Protein AF-A0A3A0UZ86-F1 (afdb_monomer_lite)

pLDDT: mean 91.05, std 7.11, range [58.53, 97.31]

Radius of gyration: 12.79 Å; chains: 1; bounding box: 28×30×34 Å

Secondary structure (DSSP, 8-state):
--TT---GGGS-TT--EEEEEEEEEEEEETTEEEEEEEEEEESSEEEEEEEETTEEEEEEEEGGGEEEEEE-SS-EEEEETTEEEEEES--

Structure (mmCIF, N/CA/C/O backbone):
data_AF-A0A3A0UZ86-F1
#
_entry.id   AF-A0A3A0UZ86-F1
#
loop_
_atom_site.group_PDB
_atom_site.id
_atom_site.type_symbol
_atom_site.label_atom_id
_atom_site.label_alt_id
_atom_site.label_comp_id
_atom_site.label_asym_id
_atom_site.label_entity_id
_atom_site.label_seq_id
_atom_site.pdbx_PDB_ins_code
_atom_site.Cartn_x
_atom_site.Cartn_y
_atom_site.Cartn_z
_atom_site.occupancy
_atom_site.B_iso_or_equiv
_atom_site.auth_seq_id
_atom_site.auth_comp_id
_atom_site.auth_asym_id
_atom_site.auth_atom_id
_atom_site.pdbx_PDB_model_num
ATOM 1 N N . MET A 1 1 ? -0.699 15.759 -3.894 1.00 58.53 1 MET A N 1
ATOM 2 C CA . MET A 1 1 ? -0.278 14.639 -4.769 1.00 58.53 1 MET A CA 1
ATOM 3 C C . MET A 1 1 ? -1.419 13.628 -4.774 1.00 58.53 1 MET A C 1
ATOM 5 O O . MET A 1 1 ? -2.155 13.612 -3.799 1.00 58.53 1 MET A O 1
ATOM 9 N N 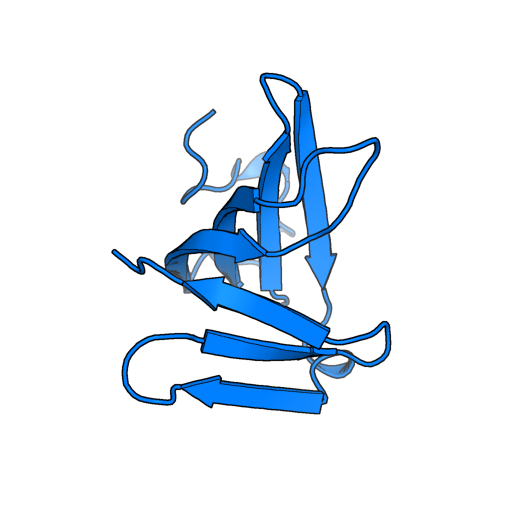. ILE A 1 2 ? -1.640 12.861 -5.844 1.00 81.88 2 ILE A N 1
ATOM 10 C CA . ILE A 1 2 ? -2.698 11.835 -5.843 1.00 81.88 2 ILE A CA 1
ATOM 11 C C . ILE 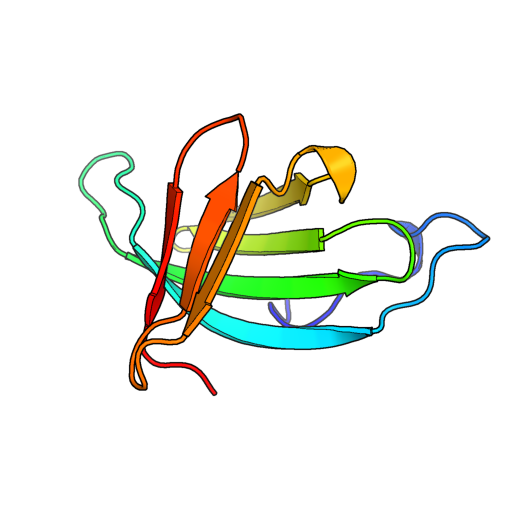A 1 2 ? -2.132 10.600 -5.130 1.00 81.88 2 ILE A C 1
ATOM 13 O O . ILE A 1 2 ? -1.145 10.042 -5.608 1.00 81.88 2 ILE A O 1
ATOM 17 N N . LEU A 1 3 ? -2.705 10.225 -3.980 1.00 87.00 3 LEU A N 1
ATOM 18 C CA . LEU A 1 3 ? -2.177 9.159 -3.114 1.00 87.00 3 LEU A CA 1
ATOM 19 C C . LEU A 1 3 ? -2.089 7.812 -3.829 1.00 87.00 3 LEU A C 1
ATOM 21 O O . LEU A 1 3 ? -1.128 7.075 -3.632 1.00 87.00 3 LEU A O 1
ATOM 25 N N . ASP A 1 4 ? -3.056 7.519 -4.695 1.00 85.94 4 ASP A N 1
ATOM 26 C CA . ASP A 1 4 ? -3.169 6.244 -5.398 1.00 85.94 4 ASP A CA 1
ATOM 27 C C . ASP A 1 4 ? -2.218 6.090 -6.602 1.00 85.94 4 ASP A C 1
ATOM 29 O O . ASP A 1 4 ? -2.293 5.108 -7.357 1.00 85.94 4 ASP A O 1
ATOM 33 N N . ASN A 1 5 ? -1.328 7.064 -6.805 1.00 87.06 5 ASN A N 1
ATOM 34 C CA . ASN A 1 5 ? -0.438 7.134 -7.944 1.00 87.06 5 ASN A CA 1
ATOM 35 C C . ASN A 1 5 ? 1.026 7.289 -7.536 1.00 87.06 5 ASN A C 1
ATOM 37 O O . ASN A 1 5 ? 1.359 7.652 -6.413 1.00 87.06 5 ASN A O 1
ATOM 41 N N . VAL A 1 6 ? 1.914 6.991 -8.479 1.00 87.25 6 VAL A N 1
ATOM 42 C CA . VAL A 1 6 ? 3.361 7.092 -8.295 1.00 87.25 6 VAL A CA 1
ATOM 43 C C . VAL A 1 6 ? 3.940 7.916 -9.432 1.00 87.25 6 VAL A C 1
ATOM 45 O O . VAL A 1 6 ? 3.511 7.796 -10.582 1.00 87.25 6 VAL A O 1
ATOM 48 N N . ASN A 1 7 ? 4.895 8.782 -9.113 1.00 86.75 7 ASN A N 1
ATOM 49 C CA . ASN A 1 7 ? 5.647 9.499 -10.128 1.00 86.75 7 ASN A CA 1
ATOM 50 C C . ASN A 1 7 ? 6.499 8.484 -10.912 1.00 86.75 7 ASN A C 1
ATOM 52 O O . ASN A 1 7 ? 7.299 7.778 -10.298 1.00 86.75 7 ASN A O 1
ATOM 56 N N . PRO A 1 8 ? 6.378 8.398 -12.249 1.00 86.38 8 PRO A N 1
ATOM 57 C CA . PRO A 1 8 ? 7.146 7.437 -13.039 1.00 86.38 8 PRO A CA 1
ATOM 58 C C . PRO A 1 8 ? 8.665 7.564 -12.878 1.00 86.38 8 PRO A C 1
ATOM 60 O O . PRO A 1 8 ? 9.373 6.587 -13.082 1.00 86.38 8 PRO A O 1
ATOM 63 N N . ASN A 1 9 ? 9.166 8.742 -12.494 1.00 89.69 9 ASN A N 1
ATOM 64 C CA . ASN A 1 9 ? 10.593 8.958 -12.244 1.00 89.69 9 ASN A CA 1
ATOM 65 C C . ASN A 1 9 ? 11.093 8.320 -10.935 1.00 89.69 9 ASN A C 1
ATOM 67 O O . ASN A 1 9 ? 12.300 8.167 -10.771 1.00 89.69 9 ASN A O 1
ATOM 71 N N . ASP A 1 10 ? 10.186 7.948 -10.025 1.00 88.25 10 ASP A N 1
ATOM 72 C CA . ASP A 1 10 ? 10.517 7.278 -8.760 1.00 88.25 10 ASP A CA 1
ATOM 73 C C . ASP A 1 10 ? 10.548 5.742 -8.913 1.00 88.25 10 ASP A C 1
ATOM 75 O O . ASP A 1 10 ? 10.934 5.018 -7.986 1.00 88.25 10 ASP A O 1
ATOM 79 N N . LEU A 1 11 ? 10.139 5.242 -10.087 1.00 92.62 11 LEU A N 1
ATOM 80 C CA . LEU A 1 11 ? 10.155 3.829 -10.445 1.00 92.62 11 LEU A CA 1
ATOM 81 C C . LEU A 1 11 ? 11.505 3.432 -11.044 1.00 92.62 11 LEU A C 1
ATOM 83 O O . LEU A 1 11 ? 12.126 4.191 -11.793 1.00 92.62 11 LEU A O 1
ATOM 87 N N . PHE A 1 12 ? 11.945 2.206 -10.767 1.00 92.94 12 PHE A N 1
ATOM 88 C CA . PHE A 1 12 ? 13.070 1.638 -11.507 1.00 92.94 12 PHE A CA 1
ATOM 89 C C . PHE A 1 12 ? 12.717 1.474 -12.997 1.00 92.94 12 PHE A C 1
ATOM 91 O O . PHE A 1 12 ? 11.546 1.315 -13.340 1.00 92.94 12 PHE A O 1
ATOM 98 N N . PRO A 1 13 ? 13.702 1.442 -13.917 1.00 94.62 13 PRO A N 1
ATOM 99 C CA . PRO A 1 13 ? 13.425 1.307 -15.352 1.00 94.62 13 PRO A CA 1
ATOM 100 C C . PRO A 1 13 ? 12.615 0.057 -15.739 1.00 94.62 13 PRO A C 1
ATOM 102 O O . PRO A 1 13 ? 11.953 0.036 -16.776 1.00 94.62 13 PRO A O 1
ATOM 105 N N . THR A 1 14 ? 12.690 -0.997 -14.924 1.00 95.44 14 THR A N 1
ATOM 106 C CA . THR A 1 14 ? 11.959 -2.265 -15.077 1.00 95.44 14 THR A CA 1
ATOM 107 C C . THR A 1 14 ? 10.655 -2.320 -14.283 1.00 95.44 14 THR A C 1
ATOM 109 O O . THR A 1 14 ? 9.865 -3.253 -14.470 1.00 95.44 14 THR A O 1
ATOM 112 N N . GLU A 1 15 ? 10.411 -1.327 -13.431 1.00 97.31 15 GLU A N 1
ATOM 113 C CA . GLU A 1 15 ? 9.296 -1.296 -12.501 1.00 97.31 15 GLU A CA 1
ATOM 114 C C . GLU A 1 15 ? 8.044 -0.712 -13.173 1.00 97.31 15 GLU A C 1
ATOM 116 O O . GLU A 1 15 ? 8.070 0.288 -13.891 1.00 97.31 15 GLU A O 1
ATOM 121 N N . LYS A 1 16 ? 6.910 -1.369 -12.953 1.00 95.44 16 LYS A N 1
ATOM 122 C CA . LYS A 1 16 ? 5.600 -1.060 -13.515 1.00 95.44 16 LYS A CA 1
ATOM 123 C C . LYS A 1 16 ? 4.584 -1.019 -12.389 1.00 95.44 16 LYS A C 1
ATOM 125 O O . LYS A 1 16 ? 4.476 -1.963 -11.606 1.00 95.44 16 LYS A O 1
ATOM 130 N N . LYS A 1 17 ? 3.806 0.062 -12.351 1.00 95.06 17 LYS A N 1
ATOM 131 C CA . LYS A 1 17 ? 2.675 0.213 -11.435 1.00 95.06 17 LYS A CA 1
ATOM 132 C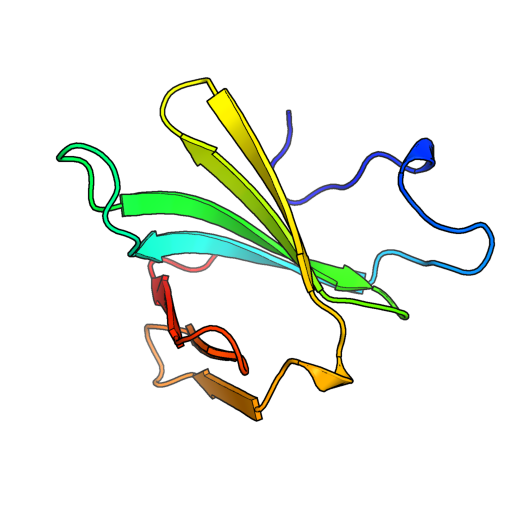 C . LYS A 1 17 ? 1.628 -0.875 -11.704 1.00 95.06 17 LYS A C 1
ATOM 134 O O . LYS A 1 17 ? 1.243 -1.100 -12.850 1.00 95.06 17 LYS A O 1
ATOM 139 N N . GLY A 1 18 ? 1.182 -1.525 -10.641 1.00 93.81 18 GLY A N 1
ATOM 140 C CA . GLY A 1 18 ? 0.089 -2.484 -10.616 1.00 93.81 18 GLY A CA 1
ATOM 141 C C . GLY A 1 18 ? -1.155 -1.911 -9.924 1.00 93.81 18 GLY A C 1
ATOM 142 O O . GLY A 1 18 ? -1.392 -0.701 -9.981 1.00 93.81 18 GLY A O 1
ATOM 143 N N . PRO A 1 19 ? -1.975 -2.775 -9.302 1.00 94.25 19 PRO A N 1
ATOM 144 C CA . PRO A 1 19 ? -3.151 -2.356 -8.551 1.00 94.25 19 PRO A CA 1
ATOM 145 C C . PRO A 1 19 ? -2.805 -1.450 -7.370 1.00 94.25 19 PRO A C 1
ATOM 147 O O . PRO A 1 19 ? -1.751 -1.584 -6.746 1.00 94.25 19 PRO A O 1
ATOM 150 N N . THR A 1 20 ? -3.754 -0.587 -7.030 1.00 95.31 20 THR A N 1
ATOM 151 C CA . THR A 1 20 ? -3.694 0.270 -5.852 1.00 95.31 20 THR A CA 1
ATOM 152 C C . THR A 1 20 ? -4.912 0.011 -4.978 1.00 95.31 20 THR A C 1
ATOM 154 O O . THR A 1 20 ? -5.997 -0.218 -5.507 1.00 95.31 20 THR A O 1
ATOM 157 N N . VAL A 1 21 ? -4.739 0.094 -3.660 1.00 94.62 21 VAL A N 1
ATOM 158 C CA . VAL A 1 21 ? -5.845 0.214 -2.706 1.00 94.62 21 VAL A CA 1
ATOM 159 C C . VAL A 1 21 ? -5.682 1.520 -1.944 1.00 94.62 21 VAL A C 1
ATOM 161 O O . VAL A 1 21 ? -4.619 1.762 -1.369 1.00 94.62 21 VAL A O 1
ATOM 164 N N . LEU A 1 22 ? -6.723 2.350 -1.962 1.00 95.81 22 LEU A N 1
ATOM 165 C CA . LEU A 1 22 ? -6.818 3.597 -1.208 1.00 95.81 22 LEU A CA 1
ATOM 166 C C . LEU A 1 22 ? -7.673 3.361 0.042 1.00 95.81 22 LEU A C 1
ATOM 168 O O . LEU A 1 22 ? -8.655 2.625 -0.015 1.00 95.81 22 LEU A O 1
ATOM 172 N N . GLY A 1 23 ? -7.322 3.990 1.160 1.00 95.12 23 GLY A N 1
ATOM 173 C CA . GLY A 1 23 ? -8.114 3.919 2.383 1.00 95.12 23 GLY A CA 1
ATOM 174 C C . GLY A 1 23 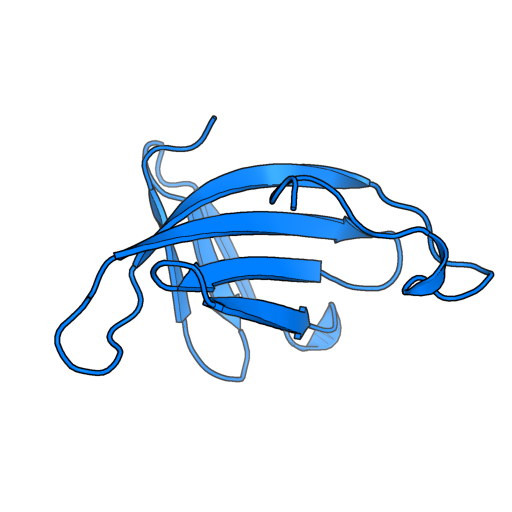? -7.518 4.739 3.522 1.00 95.12 23 GLY A C 1
ATOM 175 O O . GLY A 1 23 ? -6.673 5.612 3.324 1.00 95.12 23 GLY A O 1
ATOM 176 N N . THR A 1 24 ? -7.956 4.442 4.740 1.00 95.50 24 THR A N 1
ATOM 177 C CA . THR A 1 24 ? -7.441 5.048 5.969 1.00 95.50 24 THR A CA 1
ATOM 178 C C . THR A 1 24 ? -6.459 4.093 6.640 1.00 95.50 24 THR A C 1
ATOM 180 O O . THR A 1 24 ? -6.846 2.995 7.040 1.00 95.50 24 THR A O 1
ATOM 183 N N . ILE A 1 25 ? -5.202 4.510 6.776 1.00 93.75 25 ILE A N 1
ATOM 184 C CA . ILE A 1 25 ? -4.153 3.796 7.506 1.00 93.75 25 ILE A CA 1
ATOM 185 C C . ILE A 1 25 ? -4.292 4.088 8.999 1.00 93.75 25 ILE A C 1
ATOM 187 O O . ILE A 1 25 ? -4.273 5.249 9.407 1.00 93.75 25 ILE A O 1
ATOM 191 N N . GLU A 1 26 ? -4.378 3.043 9.817 1.00 90.81 26 GLU A N 1
ATOM 192 C CA . GLU A 1 26 ? -4.351 3.151 11.278 1.00 90.81 26 GLU A CA 1
ATOM 193 C C . GLU A 1 26 ? -2.885 3.104 11.751 1.00 90.81 26 GLU A C 1
ATOM 195 O O . GLU A 1 26 ? -2.268 2.039 11.815 1.00 90.81 26 GLU A O 1
ATOM 200 N N . TYR A 1 27 ? -2.301 4.270 12.045 1.00 82.75 27 TYR A N 1
ATOM 201 C CA . TYR A 1 27 ? -0.918 4.405 12.510 1.00 82.75 27 TYR A CA 1
ATOM 202 C C . TYR A 1 27 ? -0.783 5.574 13.492 1.00 82.75 27 TYR A C 1
ATOM 204 O O . TYR A 1 27 ? -1.223 6.685 13.215 1.00 82.75 27 TYR A O 1
ATOM 212 N N . SER A 1 28 ? -0.160 5.338 14.648 1.00 76.88 28 SER A N 1
ATOM 213 C CA . SER A 1 28 ? -0.067 6.336 15.722 1.00 76.88 28 SER A CA 1
ATOM 214 C C . SER A 1 28 ? 1.202 7.180 15.613 1.00 76.88 28 SER A C 1
ATOM 216 O O . SER A 1 28 ? 2.297 6.698 15.905 1.00 76.88 28 SER A O 1
ATOM 218 N N . VAL A 1 29 ? 1.060 8.463 15.267 1.00 72.12 29 VAL A N 1
ATOM 219 C CA . VAL A 1 29 ? 2.155 9.449 15.256 1.00 72.12 29 VAL A CA 1
ATOM 220 C C . VAL A 1 29 ? 1.691 10.754 15.895 1.00 72.12 29 VAL A C 1
ATOM 222 O O . VAL A 1 29 ? 0.700 11.343 15.478 1.00 72.12 29 VAL A O 1
ATOM 225 N N . GLN A 1 30 ? 2.430 11.221 16.909 1.00 65.25 30 GLN A N 1
ATOM 226 C CA . GLN A 1 30 ? 2.277 12.553 17.522 1.00 65.25 30 GLN A CA 1
ATOM 227 C C . GLN A 1 30 ? 0.823 12.952 17.868 1.00 65.25 30 GLN A C 1
ATOM 229 O O . GLN A 1 30 ? 0.427 14.103 17.718 1.00 65.25 30 GLN A O 1
ATOM 234 N N . GLY A 1 31 ? 0.016 12.001 18.350 1.00 69.88 31 GLY A N 1
ATOM 235 C CA . GLY A 1 31 ? -1.368 12.251 18.774 1.00 69.88 31 GLY A CA 1
ATOM 236 C C . GLY A 1 31 ? -2.430 12.103 17.677 1.00 69.88 31 GLY A C 1
ATOM 237 O O . GLY A 1 31 ? -3.611 12.149 18.002 1.00 69.88 31 GLY A O 1
ATOM 238 N N . SER A 1 32 ? -2.039 11.869 16.420 1.00 75.31 32 SER A N 1
ATOM 239 C CA . SER A 1 32 ? -2.937 11.398 15.356 1.00 75.31 32 SER A CA 1
ATOM 240 C C . SER A 1 32 ? -2.780 9.888 15.171 1.00 75.31 32 SER A C 1
ATOM 242 O O . SER A 1 32 ? -1.680 9.352 15.319 1.00 75.31 32 SER A O 1
ATOM 244 N N . THR A 1 33 ? -3.882 9.196 14.888 1.00 85.56 33 THR A N 1
ATOM 245 C CA . THR A 1 33 ? -3.927 7.724 14.800 1.00 85.56 33 THR A CA 1
ATOM 246 C C . THR A 1 33 ? -4.358 7.208 13.434 1.00 85.56 33 THR A C 1
ATOM 248 O O . THR A 1 33 ? -4.304 6.004 13.195 1.00 85.56 33 THR A O 1
ATOM 251 N N . GLU A 1 34 ? -4.828 8.092 12.558 1.00 92.31 34 GLU A N 1
ATOM 252 C CA . GLU A 1 34 ? -5.452 7.734 11.291 1.00 92.31 34 GLU A CA 1
ATOM 253 C C . GLU A 1 34 ? -5.065 8.738 10.215 1.00 92.31 34 GLU A C 1
ATOM 255 O O . GLU A 1 34 ? -5.111 9.946 10.446 1.00 92.31 34 GLU A O 1
ATOM 260 N N . PHE A 1 35 ? -4.696 8.225 9.046 1.00 93.19 35 PHE A N 1
ATOM 261 C CA . PHE A 1 35 ? -4.241 9.030 7.919 1.00 93.19 35 PHE A CA 1
ATOM 262 C C . PHE A 1 35 ? -4.778 8.458 6.611 1.00 93.19 35 PHE A C 1
ATOM 264 O O . PHE A 1 35 ? -4.894 7.240 6.469 1.00 93.19 35 PHE A O 1
ATOM 271 N N . GLU A 1 36 ? -5.091 9.311 5.640 1.00 94.31 36 GLU A N 1
ATOM 272 C CA . GLU A 1 36 ? -5.396 8.830 4.291 1.00 94.31 36 GLU A CA 1
ATOM 273 C C . GLU A 1 36 ? -4.125 8.276 3.649 1.00 94.31 36 GLU A C 1
ATOM 275 O O . GLU A 1 36 ? -3.049 8.870 3.741 1.00 94.31 36 GLU A O 1
ATOM 280 N N . GLY A 1 37 ? -4.232 7.127 2.993 1.00 94.94 37 GLY A N 1
ATOM 281 C CA . GLY A 1 37 ? -3.085 6.505 2.358 1.00 94.94 37 GLY A CA 1
ATOM 282 C C . GLY A 1 37 ? -3.459 5.482 1.304 1.00 94.94 37 GLY A C 1
ATOM 283 O O . GLY A 1 37 ? -4.602 5.042 1.198 1.00 94.94 37 GLY A O 1
ATOM 284 N N . ALA A 1 38 ? -2.463 5.096 0.518 1.00 96.12 38 ALA A N 1
ATOM 285 C CA . ALA A 1 38 ? -2.595 4.089 -0.513 1.00 96.12 38 ALA A CA 1
ATOM 286 C C . ALA A 1 38 ? -1.450 3.081 -0.450 1.00 96.12 38 ALA A C 1
ATOM 288 O O . ALA A 1 38 ? -0.283 3.460 -0.325 1.00 96.12 38 ALA A O 1
ATOM 289 N N . PHE A 1 39 ? -1.793 1.805 -0.616 1.00 95.38 39 PHE A N 1
ATOM 290 C CA . PHE A 1 39 ? -0.835 0.764 -0.964 1.00 95.38 39 PHE A CA 1
ATOM 291 C C . PHE A 1 39 ? -0.883 0.540 -2.472 1.00 95.38 39 PHE A C 1
ATOM 293 O O . PHE A 1 39 ? -1.911 0.141 -3.017 1.00 95.38 39 PHE A O 1
ATOM 300 N N . ILE A 1 40 ? 0.234 0.786 -3.146 1.00 96.00 40 ILE A N 1
ATOM 301 C CA . ILE A 1 40 ? 0.396 0.618 -4.588 1.00 96.00 40 ILE A CA 1
ATOM 302 C C . ILE A 1 40 ? 1.330 -0.567 -4.804 1.00 96.00 40 ILE A C 1
ATOM 304 O O . ILE A 1 40 ? 2.511 -0.506 -4.467 1.00 96.00 40 ILE A O 1
ATOM 308 N N . ALA A 1 41 ? 0.816 -1.653 -5.369 1.00 96.25 41 ALA A N 1
ATOM 309 C CA . ALA A 1 41 ? 1.656 -2.764 -5.787 1.00 96.25 41 ALA A CA 1
ATOM 310 C C . ALA A 1 41 ? 2.385 -2.402 -7.087 1.00 96.25 41 ALA A C 1
ATOM 312 O O . ALA A 1 41 ? 1.797 -1.810 -7.992 1.00 96.25 41 ALA A O 1
ATOM 313 N N . THR A 1 42 ? 3.647 -2.793 -7.212 1.00 97.25 42 THR A N 1
ATOM 314 C CA . THR A 1 42 ? 4.390 -2.798 -8.480 1.00 97.25 42 THR A CA 1
ATOM 315 C C . THR A 1 42 ? 4.840 -4.223 -8.792 1.00 97.25 42 THR A C 1
ATOM 317 O O . THR A 1 42 ? 4.563 -5.151 -8.047 1.00 97.25 42 THR A O 1
ATOM 320 N N . ASN A 1 43 ? 5.528 -4.471 -9.899 1.00 97.19 43 ASN A N 1
ATOM 321 C CA . ASN A 1 43 ? 6.167 -5.778 -10.102 1.00 97.19 43 ASN A CA 1
ATOM 322 C C . ASN A 1 43 ? 7.431 -5.987 -9.240 1.00 97.19 43 ASN A C 1
ATOM 324 O O . ASN A 1 43 ? 8.034 -7.052 -9.340 1.00 97.19 43 ASN A O 1
ATOM 328 N N . GLU A 1 44 ? 7.843 -5.012 -8.421 1.00 96.81 44 GLU A N 1
ATOM 329 C CA . GLU A 1 44 ? 9.089 -5.080 -7.640 1.00 96.81 44 GLU A CA 1
ATOM 330 C C . GLU A 1 44 ? 8.893 -4.879 -6.128 1.00 96.81 44 GLU A C 1
ATOM 332 O O . GLU A 1 44 ? 9.645 -5.441 -5.329 1.00 96.81 44 GLU A O 1
ATOM 337 N N . ARG A 1 45 ? 7.883 -4.108 -5.711 1.00 96.31 45 ARG A N 1
ATOM 338 C CA . ARG A 1 45 ? 7.647 -3.735 -4.307 1.00 96.31 45 ARG A CA 1
ATOM 339 C C . ARG A 1 45 ? 6.213 -3.270 -4.071 1.00 96.31 45 ARG A C 1
ATOM 341 O O . ARG A 1 45 ? 5.446 -3.038 -5.001 1.00 96.31 45 ARG A O 1
ATOM 348 N N . ILE A 1 46 ? 5.876 -3.072 -2.803 1.00 95.81 46 ILE A N 1
ATOM 349 C CA . ILE A 1 46 ? 4.714 -2.286 -2.395 1.00 95.81 46 ILE A CA 1
ATOM 350 C C . ILE A 1 46 ? 5.197 -0.879 -2.050 1.00 95.81 46 ILE A C 1
ATOM 352 O O . ILE A 1 46 ? 6.147 -0.698 -1.287 1.00 95.81 46 ILE A O 1
ATOM 356 N N . ILE A 1 47 ? 4.535 0.123 -2.609 1.00 95.62 47 ILE A N 1
ATOM 357 C CA . ILE A 1 47 ? 4.724 1.527 -2.265 1.00 95.62 47 ILE A CA 1
ATOM 358 C C . ILE A 1 47 ? 3.586 1.938 -1.334 1.00 95.62 47 ILE A C 1
ATOM 360 O O . ILE A 1 47 ? 2.419 1.703 -1.638 1.00 95.62 47 ILE A O 1
ATOM 364 N N . LEU A 1 48 ? 3.930 2.552 -0.207 1.00 94.06 48 LEU A N 1
ATOM 365 C CA . LEU A 1 48 ? 2.987 3.159 0.721 1.00 94.06 48 LEU A CA 1
ATOM 366 C C . LEU A 1 48 ? 3.105 4.678 0.628 1.00 94.06 48 LEU A C 1
ATOM 368 O O . LEU A 1 48 ? 4.153 5.243 0.947 1.00 94.06 48 LEU A O 1
ATOM 372 N N . ASN A 1 49 ? 2.006 5.309 0.239 1.00 94.06 49 ASN A N 1
ATOM 373 C CA . ASN A 1 49 ? 1.830 6.754 0.236 1.00 94.06 49 ASN A CA 1
ATOM 374 C C . ASN A 1 49 ? 0.850 7.128 1.346 1.00 94.06 49 ASN A C 1
ATOM 376 O O . ASN A 1 49 ? -0.223 6.536 1.415 1.00 94.06 49 ASN A O 1
ATOM 380 N N . VAL A 1 50 ? 1.182 8.102 2.189 1.00 92.56 50 VAL A N 1
ATOM 381 C CA . VAL A 1 50 ? 0.314 8.562 3.285 1.00 92.56 50 VAL A CA 1
ATOM 382 C C . VAL A 1 50 ? 0.306 10.085 3.327 1.00 92.56 50 VAL A C 1
ATOM 384 O O . VAL A 1 50 ? 1.362 10.710 3.244 1.00 92.56 50 VAL A O 1
ATOM 387 N N . ASP A 1 51 ? -0.874 10.684 3.469 1.00 91.69 51 ASP A N 1
ATOM 388 C CA . ASP A 1 51 ? -1.025 12.107 3.772 1.00 91.69 51 ASP A CA 1
ATOM 389 C C . ASP A 1 51 ? -1.073 12.309 5.293 1.00 91.69 51 ASP A C 1
ATOM 391 O O . ASP A 1 51 ? -2.067 12.009 5.957 1.00 91.69 51 ASP A O 1
ATOM 395 N N . MET A 1 52 ? 0.022 12.812 5.859 1.00 88.19 52 MET A N 1
ATOM 396 C CA . MET A 1 52 ? 0.133 13.164 7.270 1.00 88.19 52 MET A CA 1
ATOM 397 C C . MET A 1 52 ? -0.187 14.648 7.475 1.00 88.19 52 MET A C 1
ATOM 399 O O . MET A 1 52 ? 0.683 15.444 7.823 1.00 88.19 52 MET A O 1
ATOM 403 N N . ASN A 1 53 ? -1.453 15.024 7.274 1.00 83.50 53 ASN A N 1
ATOM 404 C CA . ASN A 1 53 ? -1.957 16.393 7.466 1.00 83.50 53 ASN A CA 1
ATOM 405 C C . ASN A 1 53 ? -1.227 17.450 6.609 1.00 83.50 53 ASN A C 1
ATOM 407 O O . ASN A 1 53 ? -0.888 18.534 7.089 1.00 83.50 53 ASN A O 1
ATOM 411 N N . GLY A 1 54 ? -0.988 17.143 5.335 1.00 81.56 54 GLY A N 1
ATOM 412 C CA . GLY A 1 54 ? -0.298 18.003 4.373 1.00 81.56 54 GLY A CA 1
ATOM 413 C C . GLY A 1 54 ? 1.182 17.668 4.187 1.00 81.56 54 GLY A C 1
ATOM 414 O O . GLY A 1 54 ? 1.783 18.124 3.211 1.00 81.56 54 GLY A O 1
ATOM 415 N N . GLU A 1 55 ? 1.765 16.843 5.063 1.00 85.25 55 GLU A N 1
ATOM 416 C CA . GLU A 1 55 ? 3.081 16.243 4.843 1.00 85.25 55 GLU A CA 1
ATOM 417 C C . GLU A 1 55 ? 2.939 14.858 4.217 1.00 85.25 55 GLU A C 1
ATOM 419 O O . GLU A 1 55 ? 2.336 13.947 4.778 1.00 85.25 55 GLU A O 1
ATOM 424 N N . PHE A 1 56 ? 3.517 14.684 3.034 1.00 87.56 56 PHE A N 1
ATOM 425 C CA . PHE A 1 56 ? 3.454 13.413 2.329 1.00 87.56 56 PHE A CA 1
ATOM 426 C C . PHE A 1 56 ? 4.544 12.463 2.826 1.00 87.56 56 PHE A C 1
ATOM 428 O O . PHE A 1 56 ? 5.738 12.753 2.718 1.00 87.56 56 PHE A O 1
ATOM 435 N N . TYR A 1 57 ? 4.128 11.304 3.322 1.00 88.56 57 TYR A N 1
ATOM 436 C CA . TYR A 1 57 ? 5.013 10.223 3.718 1.00 88.56 57 TYR A CA 1
ATOM 437 C C . TYR A 1 57 ? 5.031 9.129 2.648 1.00 88.56 57 TYR A C 1
ATOM 439 O O . TYR A 1 57 ? 3.992 8.595 2.261 1.00 88.56 57 TYR A O 1
ATOM 447 N N . TYR A 1 58 ? 6.237 8.784 2.196 1.00 91.38 58 TYR A N 1
ATOM 448 C CA . TYR A 1 58 ? 6.492 7.746 1.201 1.00 91.38 58 TYR A CA 1
ATOM 449 C C . TYR A 1 58 ? 7.326 6.622 1.809 1.00 91.38 58 TYR A C 1
ATOM 451 O O . TYR A 1 58 ? 8.356 6.874 2.444 1.00 91.38 58 TYR A O 1
ATOM 459 N N . ARG A 1 59 ? 6.945 5.369 1.543 1.00 90.94 59 ARG A N 1
ATOM 460 C CA . ARG A 1 59 ? 7.741 4.198 1.916 1.00 90.94 59 ARG A CA 1
ATOM 461 C C . ARG A 1 59 ? 7.746 3.133 0.827 1.00 90.94 59 ARG A C 1
ATOM 463 O O . ARG A 1 59 ? 6.711 2.751 0.300 1.00 90.94 59 ARG A O 1
ATOM 470 N N . SER A 1 60 ? 8.934 2.598 0.563 1.00 94.12 60 SER A N 1
ATOM 471 C CA . SER A 1 60 ? 9.158 1.425 -0.286 1.00 94.12 60 SER A CA 1
ATOM 472 C C . SER A 1 60 ? 9.266 0.179 0.592 1.00 94.12 60 SER A C 1
ATOM 474 O O . SER A 1 60 ? 10.103 0.152 1.493 1.00 94.12 60 SER A O 1
ATOM 476 N N . ILE A 1 61 ? 8.453 -0.841 0.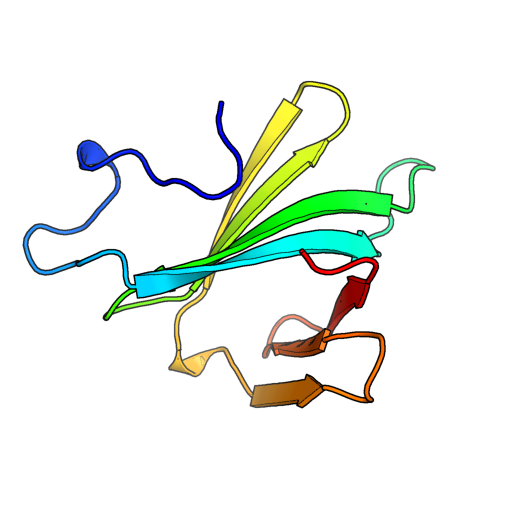327 1.00 95.00 61 ILE A N 1
ATOM 477 C CA . ILE A 1 61 ? 8.406 -2.101 1.080 1.00 95.00 61 ILE A CA 1
ATOM 478 C C . ILE A 1 61 ? 8.681 -3.248 0.109 1.00 95.00 61 ILE A C 1
ATOM 480 O O . ILE A 1 61 ? 7.916 -3.458 -0.834 1.00 95.00 61 ILE A O 1
ATOM 484 N N . ALA A 1 62 ? 9.778 -3.981 0.302 1.00 96.00 62 ALA A N 1
ATOM 485 C CA . ALA A 1 62 ? 10.099 -5.095 -0.582 1.00 96.00 62 ALA A CA 1
ATOM 486 C C . ALA A 1 62 ? 9.103 -6.242 -0.377 1.00 96.00 62 ALA A C 1
ATOM 488 O O . ALA A 1 62 ? 8.625 -6.470 0.732 1.00 96.00 62 ALA A O 1
ATOM 489 N N . TYR A 1 63 ? 8.828 -7.025 -1.422 1.00 96.12 63 TYR A N 1
ATOM 490 C CA . TYR A 1 63 ? 7.924 -8.172 -1.283 1.00 96.12 63 TYR A CA 1
ATOM 491 C C . TYR A 1 63 ? 8.407 -9.213 -0.269 1.00 96.12 63 TYR A C 1
ATOM 493 O O . TYR A 1 63 ? 7.589 -9.831 0.401 1.00 96.12 63 TYR A O 1
ATOM 501 N N . ASN A 1 64 ? 9.722 -9.353 -0.099 1.00 96.38 64 ASN A N 1
ATOM 502 C CA . ASN A 1 64 ? 10.306 -10.244 0.905 1.00 96.38 64 ASN A CA 1
ATOM 503 C C . ASN A 1 64 ? 10.106 -9.753 2.349 1.00 96.38 64 ASN A C 1
ATOM 505 O O . ASN A 1 64 ? 10.294 -10.536 3.275 1.00 96.38 64 ASN A O 1
ATOM 509 N N . ASP A 1 65 ? 9.737 -8.485 2.543 1.00 96.38 65 ASP A N 1
ATOM 510 C CA . ASP A 1 65 ? 9.401 -7.931 3.857 1.00 96.38 65 ASP A CA 1
ATOM 511 C C . ASP A 1 65 ? 7.926 -8.166 4.220 1.00 96.38 65 ASP A C 1
ATOM 513 O O . ASP A 1 65 ? 7.527 -7.897 5.352 1.00 96.38 65 ASP A O 1
ATOM 517 N N . VAL A 1 66 ? 7.105 -8.646 3.276 1.00 96.12 66 VAL A N 1
ATOM 518 C CA . VAL A 1 66 ? 5.687 -8.953 3.490 1.00 96.12 66 VAL A CA 1
ATOM 519 C C . VAL A 1 66 ? 5.556 -10.356 4.065 1.00 96.12 66 VAL A C 1
ATOM 521 O O . VAL A 1 66 ? 5.808 -11.347 3.385 1.00 96.12 66 VAL A O 1
ATOM 524 N N . GLU A 1 67 ? 5.109 -10.448 5.312 1.00 97.00 67 GLU A N 1
ATOM 525 C CA . GLU A 1 67 ? 4.885 -11.728 5.982 1.00 97.00 67 GLU A CA 1
ATOM 526 C C . GLU A 1 67 ? 3.476 -12.261 5.712 1.00 97.00 67 GLU A C 1
ATOM 528 O O . GLU A 1 67 ? 3.285 -13.458 5.490 1.00 97.00 67 GLU A O 1
ATOM 533 N N . LYS A 1 68 ? 2.471 -11.375 5.734 1.00 96.25 68 LYS A N 1
ATOM 534 C CA . LYS A 1 68 ? 1.065 -11.753 5.562 1.00 96.25 68 LYS A CA 1
ATOM 535 C C . LYS A 1 68 ? 0.214 -10.578 5.092 1.00 96.25 68 LYS A C 1
ATOM 537 O O . LYS A 1 68 ? 0.444 -9.442 5.500 1.00 96.25 68 LYS A O 1
ATOM 542 N N . ILE A 1 69 ? -0.803 -10.860 4.282 1.00 95.25 69 ILE A N 1
ATOM 543 C CA . ILE A 1 69 ? -1.863 -9.909 3.935 1.00 95.25 69 ILE A CA 1
ATOM 544 C C . ILE A 1 69 ? -3.196 -10.634 4.098 1.00 95.25 69 ILE A C 1
ATOM 546 O O . ILE A 1 69 ? -3.401 -11.687 3.496 1.00 95.25 69 ILE A O 1
ATOM 550 N N . GLU A 1 70 ? -4.093 -10.080 4.908 1.00 96.75 70 GLU A N 1
ATOM 551 C CA . GLU A 1 70 ? -5.436 -10.621 5.124 1.00 96.75 70 GLU A CA 1
ATOM 552 C C . GLU A 1 70 ? -6.494 -9.550 4.906 1.00 96.75 70 GLU A C 1
ATOM 554 O O . GLU A 1 70 ? -6.303 -8.400 5.287 1.00 96.75 70 GLU A O 1
ATOM 559 N N . TYR A 1 71 ? -7.626 -9.945 4.332 1.00 94.69 71 TYR A N 1
ATOM 560 C CA . TYR A 1 71 ? -8.816 -9.112 4.241 1.00 94.69 71 TYR A CA 1
ATOM 561 C C . TYR A 1 71 ? -9.939 -9.792 5.018 1.00 94.69 71 TYR A C 1
ATOM 563 O O . TYR A 1 71 ? -10.288 -10.935 4.722 1.00 94.69 71 TYR A O 1
ATOM 571 N N . ASP A 1 72 ? -10.475 -9.112 6.028 1.00 93.75 72 ASP A N 1
ATOM 572 C CA . ASP A 1 72 ? -11.515 -9.656 6.914 1.00 93.75 72 ASP A CA 1
ATOM 573 C C . ASP A 1 72 ? -12.949 -9.317 6.460 1.00 93.75 72 ASP A C 1
ATOM 575 O O . ASP A 1 72 ? -13.916 -9.690 7.123 1.00 93.75 72 ASP A O 1
ATOM 579 N N . GLY A 1 73 ? -13.091 -8.658 5.305 1.00 91.44 73 GLY A N 1
ATOM 580 C CA . GLY A 1 73 ? -14.366 -8.166 4.779 1.00 91.44 73 GLY A CA 1
ATOM 581 C C . GLY A 1 73 ? -14.598 -6.673 5.023 1.00 91.44 73 GLY A C 1
ATOM 582 O O . GLY A 1 73 ? -15.477 -6.093 4.391 1.00 91.44 73 GLY A O 1
ATOM 583 N N . GLU A 1 74 ? -13.791 -6.033 5.870 1.00 92.06 74 GLU A N 1
ATOM 584 C CA . GLU A 1 74 ? -13.867 -4.594 6.151 1.00 92.06 74 GLU A CA 1
ATOM 585 C C . GLU A 1 74 ? -12.490 -3.922 6.057 1.00 92.06 74 GLU A C 1
ATOM 587 O O . GLU A 1 74 ? -12.349 -2.856 5.452 1.00 92.06 74 GLU A O 1
ATOM 592 N N . LYS A 1 75 ? -11.462 -4.569 6.610 1.00 94.56 75 LYS A N 1
ATOM 593 C CA . LYS A 1 75 ? -10.097 -4.063 6.714 1.00 94.56 75 LYS A CA 1
ATOM 594 C C . LYS A 1 75 ? -9.104 -4.971 6.011 1.00 94.56 75 LYS A C 1
ATOM 596 O O . LYS A 1 75 ? -9.238 -6.196 6.005 1.00 94.56 75 LYS A O 1
ATOM 601 N N . ILE A 1 76 ? -8.059 -4.356 5.466 1.00 95.31 76 ILE A N 1
ATOM 602 C CA . ILE A 1 76 ? -6.863 -5.070 5.028 1.00 95.31 76 ILE A CA 1
ATOM 603 C C . ILE A 1 76 ? -5.818 -4.975 6.137 1.00 95.31 76 ILE A C 1
ATOM 605 O O . ILE A 1 76 ? -5.425 -3.888 6.561 1.00 95.31 76 ILE A O 1
ATOM 609 N N . ASN A 1 77 ? -5.358 -6.133 6.590 1.00 95.19 77 ASN A N 1
ATOM 610 C CA . ASN A 1 77 ? -4.354 -6.297 7.624 1.00 95.19 77 ASN A CA 1
ATOM 611 C C . ASN A 1 77 ? -3.046 -6.745 6.965 1.00 95.19 77 ASN A C 1
ATOM 613 O O . ASN A 1 77 ? -2.896 -7.908 6.584 1.00 95.19 77 ASN A O 1
ATOM 617 N N . PHE A 1 78 ? -2.102 -5.817 6.819 1.00 94.25 78 PHE A N 1
ATOM 618 C CA . PHE A 1 78 ? -0.749 -6.115 6.367 1.00 94.25 78 PHE A CA 1
ATOM 619 C C . PHE A 1 78 ? 0.128 -6.443 7.571 1.00 94.25 78 PHE A C 1
ATOM 621 O O . PHE A 1 78 ? 0.150 -5.711 8.557 1.00 94.25 78 PHE A O 1
ATOM 628 N N . THR A 1 79 ? 0.884 -7.528 7.484 1.00 95.31 79 THR A N 1
ATOM 629 C CA . THR A 1 79 ? 1.964 -7.847 8.417 1.00 95.31 79 THR A CA 1
ATOM 630 C C . THR A 1 79 ? 3.268 -7.815 7.643 1.00 95.31 79 THR A C 1
ATOM 632 O O . THR A 1 79 ? 3.459 -8.595 6.708 1.00 95.31 79 THR A O 1
ATOM 635 N N . PHE A 1 80 ? 4.145 -6.893 8.023 1.00 93.50 80 PHE A N 1
ATOM 636 C CA . PHE A 1 80 ? 5.500 -6.798 7.502 1.00 93.50 80 PHE A CA 1
ATOM 637 C C . PHE A 1 80 ? 6.497 -7.183 8.601 1.00 93.50 80 PHE A C 1
ATOM 639 O O . PHE A 1 80 ? 6.175 -7.096 9.786 1.00 93.50 80 PHE A O 1
ATOM 646 N N . ASN A 1 81 ? 7.735 -7.502 8.230 1.00 90.56 81 ASN A N 1
ATOM 647 C CA . ASN A 1 81 ? 8.825 -7.795 9.178 1.00 90.56 81 ASN A CA 1
ATOM 648 C C . ASN A 1 81 ? 9.115 -6.666 10.193 1.00 90.56 81 ASN A C 1
ATOM 650 O O . ASN A 1 81 ? 9.695 -6.883 11.255 1.00 90.56 81 ASN A O 1
ATOM 654 N N . ILE A 1 82 ? 8.712 -5.445 9.856 1.00 81.56 82 ILE A N 1
ATOM 655 C CA . ILE A 1 82 ? 8.840 -4.211 10.641 1.00 81.56 82 ILE A CA 1
ATOM 656 C C . ILE A 1 82 ? 7.619 -3.928 11.532 1.00 81.56 82 ILE A C 1
ATOM 658 O O . ILE A 1 82 ? 7.623 -2.935 12.260 1.00 81.56 82 ILE A O 1
ATOM 662 N N . GLY A 1 83 ? 6.574 -4.754 11.455 1.00 88.12 83 GLY A N 1
ATOM 663 C CA . GLY A 1 83 ? 5.329 -4.603 12.204 1.0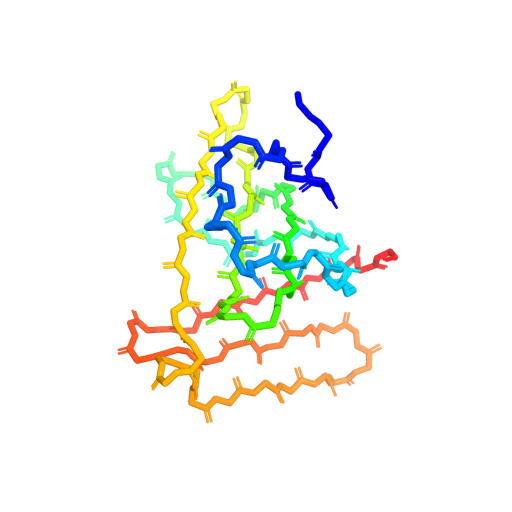0 88.12 83 GLY A CA 1
ATOM 664 C C . GLY A 1 83 ? 4.071 -4.560 11.325 1.00 88.12 83 GLY A C 1
ATOM 665 O O . GLY A 1 83 ? 4.154 -4.465 10.095 1.00 88.12 83 GLY A O 1
ATOM 666 N N . PRO A 1 84 ? 2.887 -4.642 11.956 1.00 91.69 84 PRO A N 1
ATOM 667 C CA . PRO A 1 84 ? 1.614 -4.627 11.253 1.00 91.69 84 PRO A CA 1
ATOM 668 C C . PRO A 1 84 ? 1.216 -3.217 10.798 1.00 91.69 84 PRO A C 1
ATOM 670 O O . PRO A 1 84 ? 1.535 -2.220 11.447 1.00 91.69 84 PRO A O 1
ATOM 673 N N . MET A 1 85 ? 0.466 -3.145 9.700 1.00 92.31 85 MET A N 1
ATOM 674 C CA . MET A 1 85 ? -0.265 -1.954 9.271 1.00 92.31 85 MET A CA 1
ATOM 675 C C . MET A 1 85 ? -1.685 -2.338 8.871 1.00 92.31 85 MET A C 1
ATOM 677 O O . MET A 1 85 ? -1.896 -3.272 8.095 1.00 92.31 85 MET A O 1
ATOM 681 N N . HIS A 1 86 ? -2.656 -1.584 9.371 1.00 93.94 86 HIS A N 1
ATOM 682 C CA . HIS A 1 86 ? -4.071 -1.828 9.119 1.00 93.94 86 HIS A CA 1
ATOM 683 C C . HIS A 1 86 ? -4.633 -0.718 8.236 1.00 93.94 86 HIS A C 1
ATOM 685 O O . HIS A 1 86 ? -4.348 0.460 8.455 1.00 93.94 86 HIS A O 1
ATOM 691 N N . MET A 1 87 ? -5.428 -1.100 7.240 1.00 95.50 87 MET A N 1
ATOM 692 C CA . MET A 1 87 ? -6.159 -0.178 6.378 1.00 95.50 87 MET A CA 1
ATOM 693 C C . MET A 1 87 ? -7.654 -0.472 6.459 1.00 95.50 87 MET A C 1
ATOM 695 O O . MET A 1 87 ? -8.072 -1.618 6.303 1.00 95.50 87 MET A O 1
ATOM 699 N N . LYS A 1 88 ? -8.457 0.571 6.659 1.00 95.62 88 LYS A N 1
ATOM 700 C CA . LYS A 1 88 ? -9.927 0.520 6.660 1.00 95.62 88 LYS A CA 1
ATOM 701 C C . LYS A 1 88 ? -10.514 1.507 5.653 1.00 95.62 88 LYS A C 1
ATOM 703 O O . LYS A 1 88 ? -9.772 2.286 5.061 1.00 95.62 88 LYS A O 1
ATOM 708 N N . ASN A 1 89 ? -11.841 1.499 5.498 1.00 94.75 89 ASN A N 1
ATOM 709 C CA . ASN A 1 89 ? -12.564 2.393 4.582 1.00 94.75 89 ASN A CA 1
ATOM 710 C C . ASN A 1 89 ? -12.011 2.330 3.145 1.00 94.75 89 ASN A C 1
ATOM 712 O O . ASN A 1 89 ? -11.788 3.364 2.516 1.00 94.75 89 ASN A O 1
ATOM 716 N N . ILE A 1 90 ? -11.726 1.113 2.672 1.00 93.06 90 ILE A N 1
ATOM 717 C CA . ILE A 1 90 ? -11.115 0.872 1.362 1.00 93.06 90 ILE A CA 1
ATOM 718 C C . ILE A 1 90 ? -12.032 1.309 0.209 1.00 93.06 90 ILE A C 1
ATOM 720 O O . ILE A 1 90 ? -13.254 1.158 0.301 1.00 93.06 90 ILE A O 1
ATOM 724 N N . GLN A 1 91 ? -11.436 1.840 -0.862 1.00 87.00 91 GLN A N 1
ATOM 725 C CA . GLN A 1 91 ? -12.120 2.353 -2.060 1.00 87.00 91 GLN A CA 1
ATOM 726 C C . GLN A 1 91 ? -11.678 1.636 -3.335 1.00 87.00 91 GLN A C 1
ATOM 728 O O . GLN A 1 91 ? -10.474 1.300 -3.436 1.00 87.00 91 GLN A O 1
#

Organism: Staphylococcus gallinarum (NCBI:txid1293)

Foldseek 3Di:
DPQQDDDVVVADPPKDWDDKKWFWKQPDDPHDGIWTWMFIDIPFFTWIWTDPPPDIDIDTGGPVQWPDWDDPPFKIWTQGVVGIMIGGPID

Sequence (91 aa):
MILDNVNPNDLFPTEKKGPTVLGTIEYSVQGSTEFEGAFIATNERIILNVDMNGEFYYRSIAYNDVEKIEYDGEKINFTFNIGPMHMKNIQ